Protein AF-A0A9P0KTD4-F1 (afdb_monomer)

Organism: Acanthoscelides obtectus (NCBI:txid200917)

Foldseek 3Di:
DDDDDDDDPDDDDPDPPPPCPVPVVQDCVDPVNPDCPCVVVCQQPDPPPDPPDHDDDPVNVVVVVVVVVVVVVVVVVVVCVVVVVVVVVVVVVVVVVVVVVVVVVVVVCVVVVVVVVVVVVVVVVVVVVVVVD

Solvent-accessible surface area (backbone atoms only — not comparable to full-atom values): 8262 Å² total; per-residue (Å²): 139,85,85,83,89,78,92,66,100,66,87,78,81,80,74,83,72,70,78,78,77,77,50,78,92,64,40,54,86,41,80,90,52,37,78,66,84,52,51,74,70,53,67,81,47,44,84,74,81,50,88,86,53,80,68,78,53,72,67,56,55,52,51,51,52,51,51,53,52,51,50,53,50,51,52,50,53,52,50,49,55,58,50,50,54,54,52,50,53,53,52,51,51,52,54,51,54,53,50,52,51,51,50,52,52,49,52,53,46,59,58,47,51,54,52,54,50,50,51,54,49,51,53,54,51,59,56,51,57,67,73,78,112

pLDDT: mean 73.56, std 14.2, range [40.88, 96.62]

Radius of gyration: 46.16 Å; Cα contacts (8 Å, |Δi|>4): 19; chains: 1; bounding box: 78×30×139 Å

Secondary structure (DSSP, 8-state):
--------SS-------------GGG-TTSTTTS-GGGTTTTTSS-TTS-TT-PPPPHHHHHHHHHHHHHHHHHHHHHHHHHHHHHHHHHHHHHHHHHHHHHHHHHHHHHHHHHHHHHHHHHHHHHHHHTT--

Mean predicted aligned error: 19.77 Å

Sequence (133 aa):
MHEDSTRGPYRTYTYDAEQFVHNPWKDRSFYANRDKSQDKFNEGEPYYGIKGIKKLSNRTIVMVCLAVAGFALALQVLAIRNSFTFQREELIRRSIEANETLKKVKEAAALNGNEAQIELLKLKFASRSKIDD

Structure (mmCIF, N/CA/C/O backbone):
data_AF-A0A9P0KTD4-F1
#
_entry.id   AF-A0A9P0KTD4-F1
#
loop_
_atom_site.group_PDB
_atom_site.id
_atom_site.type_symbol
_atom_site.label_atom_id
_atom_site.label_alt_id
_atom_site.label_comp_id
_atom_site.label_asym_id
_atom_site.label_entity_id
_atom_site.label_seq_id
_atom_site.pdbx_PDB_ins_code
_atom_site.Cartn_x
_atom_site.Cartn_y
_atom_site.Cartn_z
_atom_site.occupancy
_atom_site.B_iso_or_equiv
_atom_site.auth_seq_id
_atom_site.auth_comp_id
_atom_site.auth_asym_id
_atom_site.auth_atom_id
_atom_site.pdbx_PDB_model_num
ATOM 1 N N . MET A 1 1 ? 12.652 -3.611 -60.858 1.00 43.81 1 MET A N 1
ATOM 2 C CA . MET A 1 1 ? 12.480 -2.443 -61.743 1.00 43.81 1 MET A CA 1
ATOM 3 C C . MET A 1 1 ? 12.387 -2.987 -63.153 1.00 43.81 1 MET A C 1
ATOM 5 O O . MET A 1 1 ? 13.414 -3.371 -63.693 1.00 43.81 1 MET A O 1
ATOM 9 N N . HIS A 1 2 ? 11.175 -3.154 -63.680 1.00 40.88 2 HIS A N 1
ATOM 10 C CA . HIS A 1 2 ? 10.991 -3.526 -65.081 1.00 40.88 2 HIS A CA 1
ATOM 11 C C . HIS A 1 2 ? 10.664 -2.255 -65.858 1.00 40.88 2 HIS A C 1
ATOM 13 O O . HIS A 1 2 ? 9.743 -1.528 -65.499 1.00 40.88 2 HIS A O 1
ATOM 19 N N . GLU A 1 3 ? 11.501 -1.953 -66.844 1.00 42.72 3 GLU A N 1
ATOM 20 C CA . GLU A 1 3 ? 11.426 -0.757 -67.674 1.00 42.72 3 GLU A CA 1
ATOM 21 C C . GLU A 1 3 ? 10.808 -1.176 -69.008 1.00 42.72 3 GLU A C 1
ATOM 23 O O . GLU A 1 3 ? 11.486 -1.787 -69.833 1.00 42.72 3 GLU A O 1
ATOM 28 N N . ASP A 1 4 ? 9.511 -0.917 -69.190 1.00 53.59 4 ASP A N 1
ATOM 29 C CA . ASP A 1 4 ? 8.849 -1.139 -70.475 1.00 53.59 4 ASP A CA 1
ATOM 30 C C . ASP A 1 4 ? 8.846 0.163 -71.281 1.00 53.59 4 ASP A C 1
ATOM 32 O O . ASP A 1 4 ? 8.325 1.204 -70.872 1.00 53.59 4 ASP A O 1
ATOM 36 N N . SER A 1 5 ? 9.530 0.106 -72.419 1.00 62.22 5 SER A N 1
ATOM 37 C CA . SER A 1 5 ? 9.835 1.233 -73.292 1.00 62.22 5 SER A CA 1
ATOM 38 C C . SER A 1 5 ? 8.761 1.380 -74.364 1.00 62.22 5 SER A C 1
ATOM 40 O O . SER A 1 5 ? 8.777 0.682 -75.378 1.00 62.22 5 SER A O 1
ATOM 42 N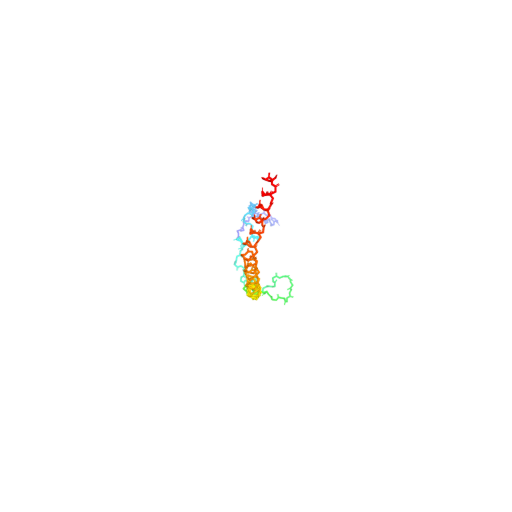 N . THR A 1 6 ? 7.859 2.349 -74.195 1.00 51.53 6 THR A N 1
ATOM 43 C CA . THR A 1 6 ? 6.976 2.798 -75.282 1.00 51.53 6 THR A CA 1
ATOM 44 C C . THR A 1 6 ? 6.962 4.321 -75.417 1.00 51.53 6 THR A C 1
ATOM 46 O O . THR A 1 6 ? 6.159 5.023 -74.816 1.00 51.53 6 THR A O 1
ATOM 49 N N . ARG A 1 7 ? 7.901 4.800 -76.247 1.00 53.06 7 ARG A N 1
ATOM 50 C CA . ARG A 1 7 ? 7.838 5.941 -77.189 1.00 53.06 7 ARG A CA 1
ATOM 51 C C . ARG A 1 7 ? 6.942 7.141 -76.810 1.00 53.06 7 ARG A C 1
ATOM 53 O O . ARG A 1 7 ? 5.809 7.251 -77.263 1.00 53.06 7 ARG A O 1
ATOM 60 N N . GLY A 1 8 ? 7.544 8.117 -76.129 1.00 60.97 8 GLY A N 1
ATOM 61 C CA . GLY A 1 8 ? 7.086 9.508 -75.989 1.00 60.97 8 GLY A CA 1
ATOM 62 C C . GLY A 1 8 ? 8.066 10.303 -75.103 1.00 60.97 8 GLY A C 1
ATOM 63 O O . GLY A 1 8 ? 8.723 9.686 -74.268 1.00 60.97 8 GLY A O 1
ATOM 64 N N . PRO A 1 9 ? 8.223 11.637 -75.250 1.00 59.53 9 PRO A N 1
ATOM 65 C CA . PRO A 1 9 ? 9.223 12.423 -74.502 1.00 59.53 9 PRO A CA 1
ATOM 66 C C . PRO A 1 9 ? 8.887 12.611 -73.011 1.00 59.53 9 PRO A C 1
ATOM 68 O O . PRO A 1 9 ? 9.618 13.284 -72.286 1.00 59.53 9 PRO A O 1
ATOM 71 N N . TYR A 1 10 ? 7.792 12.016 -72.539 1.00 48.69 10 TYR A N 1
ATOM 72 C CA . TYR A 1 10 ? 7.341 12.101 -71.160 1.00 48.69 10 TYR A CA 1
ATOM 73 C C . TYR A 1 10 ? 7.540 10.747 -70.483 1.00 48.69 10 TYR A C 1
ATOM 75 O O . TYR A 1 10 ? 6.939 9.747 -70.866 1.00 48.69 10 TYR A O 1
ATOM 83 N N . ARG A 1 11 ? 8.403 10.726 -69.466 1.00 52.50 11 ARG A N 1
ATOM 84 C CA . ARG A 1 11 ? 8.657 9.555 -68.626 1.00 52.50 11 ARG A CA 1
ATOM 85 C C . ARG A 1 11 ? 7.469 9.393 -67.669 1.00 52.50 11 ARG A C 1
ATOM 87 O O . ARG A 1 11 ? 7.407 10.067 -66.645 1.00 52.50 11 ARG A O 1
ATOM 94 N N . THR A 1 12 ? 6.493 8.561 -68.023 1.00 51.16 12 THR A N 1
ATOM 95 C CA . THR A 1 12 ? 5.372 8.238 -67.130 1.00 51.16 12 THR A CA 1
ATOM 96 C C . THR A 1 12 ? 5.819 7.194 -66.119 1.00 51.16 12 THR A C 1
ATOM 98 O O . THR A 1 12 ? 6.096 6.054 -66.483 1.00 51.16 12 THR A O 1
ATOM 101 N N . TYR A 1 13 ? 5.889 7.575 -64.845 1.00 56.28 13 TYR A N 1
ATOM 102 C CA . TYR A 1 13 ? 5.985 6.609 -63.756 1.00 56.28 13 TYR A CA 1
ATOM 103 C C . TYR A 1 13 ? 4.601 5.994 -63.564 1.00 56.28 13 TYR A C 1
ATOM 105 O O . TYR A 1 13 ? 3.677 6.663 -63.101 1.00 56.28 13 TYR A O 1
ATOM 113 N N . THR A 1 14 ? 4.435 4.733 -63.948 1.00 49.78 14 THR A N 1
ATOM 114 C CA . THR A 1 14 ? 3.286 3.948 -63.509 1.00 49.78 14 THR A CA 1
ATOM 115 C C . THR A 1 14 ? 3.533 3.594 -62.051 1.00 49.78 14 THR A C 1
ATOM 117 O O . THR A 1 14 ? 4.382 2.766 -61.730 1.00 49.78 14 THR A O 1
ATOM 120 N N . TYR A 1 15 ? 2.843 4.284 -61.150 1.00 48.53 15 TYR A N 1
ATOM 121 C CA . TYR A 1 15 ? 2.711 3.805 -59.786 1.00 48.53 15 TYR A CA 1
ATOM 122 C C . TYR A 1 15 ? 1.794 2.589 -59.856 1.00 48.53 15 TYR A C 1
ATOM 124 O O . TYR A 1 15 ? 0.638 2.727 -60.260 1.00 48.53 15 TYR A O 1
ATOM 132 N N . ASP A 1 16 ? 2.298 1.416 -59.476 1.00 49.94 16 ASP A N 1
ATOM 133 C CA . ASP A 1 16 ? 1.428 0.321 -59.072 1.00 49.94 16 ASP A CA 1
ATOM 134 C C . ASP A 1 16 ? 0.649 0.840 -57.864 1.00 49.94 16 ASP A C 1
ATOM 136 O O . ASP A 1 16 ? 1.137 0.857 -56.733 1.00 49.94 16 ASP A O 1
ATOM 140 N N . ALA A 1 17 ? -0.541 1.381 -58.117 1.00 50.16 17 ALA A N 1
ATOM 141 C CA . ALA A 1 17 ? -1.500 1.675 -57.078 1.00 50.16 17 ALA A CA 1
ATOM 142 C C . ALA A 1 17 ? -1.986 0.319 -56.564 1.00 50.16 17 ALA A C 1
ATOM 144 O O . ALA A 1 17 ? -3.049 -0.164 -56.959 1.00 50.16 17 ALA A O 1
ATOM 145 N N . GLU A 1 18 ? -1.173 -0.323 -55.719 1.00 55.41 18 GLU A N 1
ATOM 146 C CA . GLU A 1 18 ? -1.652 -1.382 -54.847 1.00 55.41 18 GLU A CA 1
ATOM 147 C C . GLU A 1 18 ? -2.898 -0.818 -54.178 1.00 55.41 18 GLU A C 1
ATOM 149 O O . GLU A 1 18 ? -2.853 0.208 -53.494 1.00 55.41 18 GLU A O 1
ATOM 154 N N . GLN A 1 19 ? -4.042 -1.425 -54.485 1.00 50.38 19 GLN A N 1
ATOM 155 C CA . GLN A 1 19 ? -5.314 -1.034 -53.916 1.00 50.38 19 GLN A CA 1
ATOM 156 C C . GLN A 1 19 ? -5.135 -1.095 -52.403 1.00 50.38 19 GLN A C 1
ATOM 158 O O . GLN A 1 19 ? -5.033 -2.182 -51.835 1.00 50.38 19 GLN A O 1
ATOM 163 N N . PHE A 1 20 ? -5.047 0.069 -51.755 1.00 54.34 20 PHE A N 1
ATOM 164 C CA . PHE A 1 20 ? -5.064 0.184 -50.307 1.00 54.34 20 PHE A CA 1
ATOM 165 C C . PHE A 1 20 ? -6.450 -0.258 -49.838 1.00 54.34 20 PHE A C 1
ATOM 167 O O . PHE A 1 20 ? -7.302 0.550 -49.477 1.00 54.34 20 PHE A O 1
ATOM 174 N N . VAL A 1 21 ? -6.688 -1.568 -49.823 1.00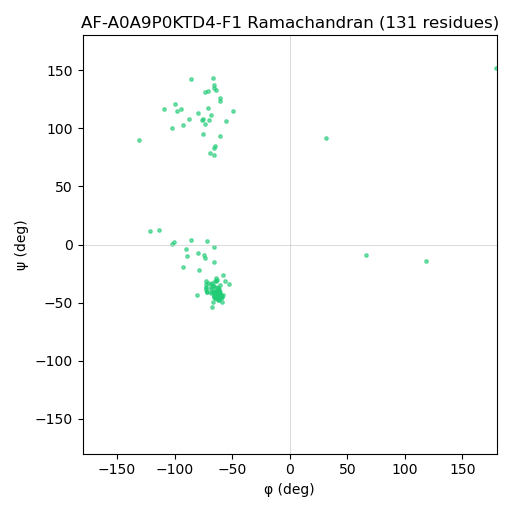 53.28 21 VAL A N 1
ATOM 175 C CA . VAL A 1 21 ? -7.654 -2.183 -48.930 1.00 53.28 21 VAL A CA 1
ATOM 176 C C . VAL A 1 21 ? -7.053 -1.956 -47.553 1.00 53.28 21 VAL A C 1
ATOM 178 O O . VAL A 1 21 ? -6.284 -2.772 -47.044 1.00 53.28 21 VAL A O 1
ATOM 181 N N . HIS A 1 22 ? -7.304 -0.765 -47.008 1.00 59.94 22 HIS A N 1
ATOM 182 C CA . HIS A 1 22 ? -6.888 -0.371 -45.678 1.00 59.94 22 HIS A CA 1
ATOM 183 C C . HIS A 1 22 ? -7.647 -1.267 -44.711 1.00 59.94 22 HIS A C 1
ATOM 185 O O . HIS A 1 22 ? -8.751 -0.962 -44.275 1.00 59.94 22 HIS A O 1
ATOM 191 N N . ASN A 1 23 ? -7.096 -2.451 -44.468 1.00 67.12 23 ASN A N 1
ATOM 192 C CA . ASN A 1 23 ? -7.610 -3.352 -43.471 1.00 67.12 23 ASN A CA 1
ATOM 193 C C . ASN A 1 23 ? -7.146 -2.761 -42.137 1.00 67.12 23 ASN A C 1
ATOM 195 O O . ASN A 1 23 ? -5.943 -2.816 -41.861 1.00 67.12 23 ASN A O 1
ATOM 199 N N . PRO A 1 24 ? -8.045 -2.163 -41.333 1.00 68.62 24 PRO A N 1
ATOM 200 C CA . PRO A 1 24 ? -7.649 -1.453 -40.118 1.00 68.62 24 PRO A CA 1
ATOM 201 C C . PRO A 1 24 ? -6.887 -2.383 -39.166 1.00 68.62 24 PRO A C 1
ATOM 203 O O . PRO A 1 24 ? -6.006 -1.957 -38.435 1.00 68.62 24 PRO A O 1
ATOM 206 N N . TRP A 1 25 ? -7.137 -3.690 -39.255 1.00 67.44 25 TRP A N 1
ATOM 207 C CA . TRP A 1 25 ? -6.473 -4.722 -38.465 1.00 67.44 25 TRP A CA 1
ATOM 208 C C . TRP A 1 25 ? -5.037 -5.044 -38.890 1.00 67.44 25 TRP A C 1
ATOM 210 O O . TRP A 1 25 ? -4.363 -5.789 -38.183 1.00 67.44 25 TRP A O 1
ATOM 220 N N . LYS A 1 26 ? -4.563 -4.523 -40.027 1.00 69.75 26 LYS A N 1
ATOM 221 C CA . LYS A 1 26 ? -3.197 -4.717 -40.550 1.00 69.75 26 LYS A CA 1
ATOM 222 C C . LYS A 1 26 ? -2.370 -3.430 -40.557 1.00 69.75 26 LYS A C 1
ATOM 224 O O . LYS A 1 26 ? -1.303 -3.396 -41.168 1.00 69.75 26 LYS A O 1
ATOM 229 N N . ASP A 1 27 ? -2.838 -2.377 -39.890 1.00 73.00 27 ASP A N 1
ATOM 230 C CA . ASP A 1 27 ? -2.074 -1.137 -39.777 1.00 73.00 27 ASP A CA 1
ATOM 231 C C . ASP A 1 27 ? -0.767 -1.381 -38.997 1.00 73.00 27 ASP A C 1
ATOM 233 O O . ASP A 1 27 ? -0.761 -2.020 -37.942 1.00 73.00 27 ASP A O 1
ATOM 237 N N . ARG A 1 28 ? 0.348 -0.870 -39.535 1.00 67.75 28 ARG A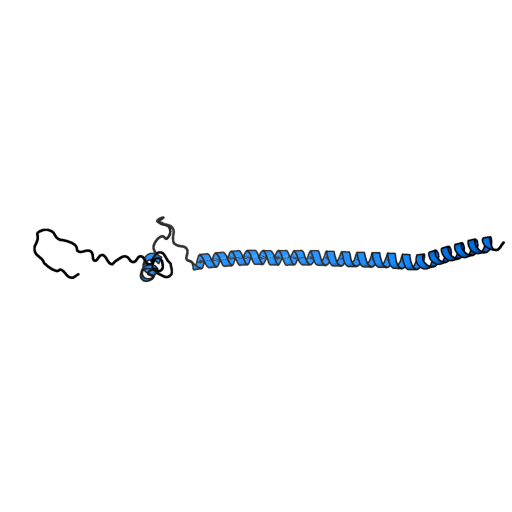 N 1
ATOM 238 C CA . ARG A 1 28 ? 1.695 -0.940 -38.948 1.00 67.75 28 ARG A CA 1
ATOM 239 C C . ARG A 1 28 ? 1.816 -0.140 -37.647 1.00 67.75 28 ARG A C 1
ATOM 241 O O . ARG A 1 28 ? 2.789 -0.334 -36.920 1.00 67.75 28 ARG A O 1
ATOM 248 N N . SER A 1 29 ? 0.854 0.740 -37.352 1.00 69.19 29 SER A N 1
ATOM 249 C CA . SER A 1 29 ? 0.744 1.439 -36.065 1.00 69.19 29 SER A CA 1
ATOM 250 C C . SER A 1 29 ? 0.487 0.476 -34.895 1.00 69.19 29 SER A C 1
ATOM 252 O O . SER A 1 29 ? 0.943 0.721 -33.775 1.00 69.19 29 SER A O 1
ATOM 254 N N . PHE A 1 30 ? -0.169 -0.664 -35.146 1.00 76.06 30 PHE A N 1
ATOM 255 C CA . PHE A 1 30 ? -0.374 -1.696 -34.135 1.00 76.06 30 PHE A CA 1
ATOM 256 C C . PHE A 1 30 ? 0.921 -2.457 -33.857 1.00 76.06 30 PHE A C 1
ATOM 258 O O . PHE A 1 30 ? 1.557 -2.991 -34.764 1.00 76.06 30 PHE A O 1
ATOM 265 N N . TYR A 1 31 ? 1.261 -2.615 -32.575 1.00 72.62 31 TYR A N 1
ATOM 266 C CA . TYR A 1 31 ? 2.462 -3.340 -32.139 1.00 72.62 31 TYR A CA 1
ATOM 267 C C . TYR A 1 31 ? 2.574 -4.758 -32.732 1.00 72.62 31 TYR A C 1
ATOM 269 O O . TYR A 1 31 ? 3.675 -5.222 -33.025 1.00 72.62 31 TYR A O 1
ATOM 277 N N . ALA A 1 32 ? 1.439 -5.436 -32.937 1.00 77.81 32 ALA A N 1
ATOM 278 C CA . ALA A 1 32 ? 1.382 -6.777 -33.521 1.00 77.81 32 ALA A CA 1
ATOM 279 C C . ALA A 1 32 ? 1.792 -6.818 -35.005 1.00 77.81 32 ALA A C 1
ATOM 281 O O . ALA A 1 32 ? 2.406 -7.791 -35.434 1.00 77.81 32 ALA A O 1
ATOM 282 N N . ASN A 1 33 ? 1.494 -5.756 -35.757 1.00 76.44 33 ASN A N 1
ATOM 283 C CA . ASN A 1 33 ? 1.760 -5.639 -37.195 1.00 76.44 33 ASN A CA 1
ATOM 284 C C . ASN A 1 33 ? 2.991 -4.774 -37.498 1.00 76.44 33 ASN A C 1
ATOM 286 O O . ASN A 1 33 ? 3.324 -4.541 -38.662 1.00 76.44 33 ASN A O 1
ATOM 290 N N . ARG A 1 34 ? 3.651 -4.257 -36.456 1.00 73.94 34 ARG A N 1
ATOM 291 C CA . ARG A 1 34 ? 4.859 -3.454 -36.589 1.00 73.94 34 ARG A CA 1
ATOM 292 C C . ARG A 1 34 ? 5.990 -4.314 -37.141 1.00 73.94 34 ARG A C 1
ATOM 294 O O . ARG A 1 34 ? 6.246 -5.415 -36.654 1.00 73.94 34 ARG A O 1
ATOM 301 N N . ASP A 1 35 ? 6.714 -3.769 -38.109 1.00 73.88 35 ASP A N 1
ATOM 302 C CA . ASP A 1 35 ? 7.925 -4.386 -38.634 1.00 73.88 35 ASP A CA 1
ATOM 303 C C . ASP A 1 35 ? 9.051 -4.331 -37.587 1.00 73.88 35 ASP A C 1
ATOM 305 O O . ASP A 1 35 ? 9.601 -3.271 -37.286 1.00 73.88 35 ASP A O 1
ATOM 309 N N . LYS A 1 36 ? 9.369 -5.489 -37.000 1.00 73.88 36 LYS A N 1
ATOM 310 C CA . LYS A 1 36 ? 10.378 -5.635 -35.937 1.00 73.88 36 LYS A CA 1
ATOM 311 C C . LYS A 1 36 ? 11.809 -5.674 -36.478 1.00 73.88 36 LYS A C 1
ATOM 313 O O . LYS A 1 36 ? 12.750 -5.660 -35.689 1.00 73.88 36 LYS A O 1
ATOM 318 N N . SER A 1 37 ? 11.999 -5.730 -37.799 1.00 72.81 37 SER A N 1
ATOM 319 C CA . SER A 1 37 ? 13.335 -5.773 -38.409 1.00 72.81 37 SER A CA 1
ATOM 320 C C . SER A 1 37 ? 14.146 -4.502 -38.128 1.00 72.81 37 SER A C 1
ATOM 322 O O . SER A 1 37 ? 15.363 -4.570 -37.963 1.00 72.81 37 SER A O 1
ATOM 324 N N . GLN A 1 38 ? 13.466 -3.362 -37.976 1.00 65.81 38 GLN A N 1
ATOM 325 C CA . GLN A 1 38 ? 14.086 -2.067 -37.686 1.00 65.81 38 GLN A CA 1
ATOM 326 C C . GLN A 1 38 ? 14.230 -1.765 -36.188 1.00 65.81 38 GLN A C 1
ATOM 328 O O . GLN A 1 38 ? 14.851 -0.769 -35.821 1.00 65.81 38 GLN A O 1
ATOM 333 N N . ASP A 1 39 ? 13.733 -2.637 -35.301 1.00 67.88 39 ASP A N 1
ATOM 334 C CA . ASP A 1 39 ? 13.821 -2.417 -33.851 1.00 67.88 39 ASP A CA 1
ATOM 335 C C . ASP A 1 39 ? 15.281 -2.330 -33.376 1.00 67.88 39 ASP A C 1
ATOM 337 O O . ASP A 1 39 ? 15.584 -1.522 -32.503 1.00 67.88 39 ASP A O 1
ATOM 341 N N . LYS A 1 40 ? 16.192 -3.097 -33.994 1.00 65.50 40 LYS A N 1
ATOM 342 C CA . LYS A 1 40 ? 17.635 -3.068 -33.693 1.00 65.50 40 LYS A CA 1
ATOM 343 C C . LYS A 1 40 ? 18.339 -1.810 -34.205 1.00 65.50 40 LYS A C 1
ATOM 345 O O . LYS A 1 40 ? 19.299 -1.359 -33.594 1.00 65.50 40 LYS A O 1
ATOM 350 N N . PHE A 1 41 ? 17.873 -1.244 -35.318 1.00 63.78 41 PHE A N 1
ATOM 351 C CA . PHE A 1 41 ? 18.411 0.008 -35.859 1.00 63.78 41 PHE A CA 1
ATOM 352 C C . PHE A 1 41 ? 17.980 1.200 -34.987 1.00 63.78 41 PHE A C 1
ATOM 354 O O . PHE A 1 41 ? 18.787 2.067 -34.664 1.00 63.78 41 PHE A O 1
ATOM 361 N N . ASN A 1 42 ? 16.744 1.160 -34.478 1.00 61.62 42 ASN A N 1
ATOM 362 C CA . ASN A 1 42 ? 16.170 2.199 -33.619 1.00 61.62 42 ASN A CA 1
ATOM 363 C C . ASN A 1 42 ? 16.492 2.028 -32.121 1.00 61.62 42 ASN A C 1
ATOM 365 O O . ASN A 1 42 ? 15.999 2.793 -31.288 1.00 61.62 42 ASN A O 1
ATOM 369 N N . GLU A 1 43 ? 17.300 1.036 -31.733 1.00 61.56 43 GLU A N 1
ATOM 370 C CA . GLU A 1 43 ? 17.768 0.881 -30.347 1.00 61.56 43 GLU A CA 1
ATOM 371 C C . GLU A 1 43 ? 18.676 2.039 -29.908 1.00 61.56 43 GLU A C 1
ATOM 373 O O . GLU A 1 43 ? 18.650 2.418 -28.736 1.00 61.56 43 GLU A O 1
ATOM 378 N N . GLY A 1 44 ? 19.439 2.619 -30.843 1.00 59.19 44 GLY A N 1
ATOM 379 C CA . GLY A 1 44 ? 20.331 3.757 -30.597 1.00 59.19 44 GLY A CA 1
ATOM 380 C C . GLY A 1 44 ? 19.688 5.135 -30.782 1.00 59.19 44 GLY A C 1
ATOM 381 O O . GLY A 1 44 ? 20.293 6.142 -30.414 1.00 59.19 44 GLY A O 1
ATOM 382 N N . GLU A 1 45 ? 18.475 5.195 -31.332 1.00 63.66 45 GLU A N 1
ATOM 383 C CA . GLU A 1 45 ? 17.792 6.446 -31.665 1.00 63.66 45 GLU A CA 1
ATOM 384 C C . GLU A 1 45 ? 17.013 7.014 -30.454 1.00 63.66 45 GLU A C 1
ATOM 386 O O . GLU A 1 45 ? 16.429 6.262 -29.661 1.00 63.66 45 GLU A O 1
ATOM 391 N N . PRO A 1 46 ? 16.979 8.349 -30.270 1.00 60.47 46 PRO A N 1
ATOM 392 C CA . PRO A 1 46 ? 16.256 8.977 -29.167 1.00 60.47 46 PRO A CA 1
ATOM 393 C C . PRO A 1 46 ? 14.736 8.819 -29.339 1.00 60.47 46 PRO A C 1
ATOM 395 O O . PRO A 1 46 ? 14.113 9.446 -30.191 1.00 60.47 46 PRO A O 1
ATOM 398 N N . TYR A 1 47 ? 14.121 8.023 -28.458 1.00 60.25 47 TYR A N 1
ATOM 399 C CA . TYR A 1 47 ? 12.696 7.643 -28.488 1.00 60.25 47 TYR A CA 1
ATOM 400 C C . TYR A 1 47 ? 11.697 8.802 -28.263 1.00 60.25 47 TYR A C 1
ATOM 402 O O . TYR A 1 47 ? 10.491 8.599 -28.335 1.00 60.25 47 TYR A O 1
ATOM 410 N N . TYR A 1 48 ? 12.172 10.024 -28.012 1.00 63.06 48 TYR A N 1
ATOM 411 C CA . TYR A 1 48 ? 11.314 11.177 -27.717 1.00 63.06 48 TYR A CA 1
ATOM 412 C C . TYR A 1 48 ? 11.488 12.356 -28.683 1.00 63.06 48 TYR A C 1
ATOM 414 O O . TYR A 1 48 ? 11.018 13.447 -28.384 1.00 63.06 48 TYR A O 1
ATOM 422 N N . GLY A 1 49 ? 12.188 12.197 -29.814 1.00 62.75 49 GLY A N 1
ATOM 423 C CA . GLY A 1 49 ? 12.446 13.301 -30.762 1.00 62.75 49 GLY A CA 1
ATOM 424 C C . GLY A 1 49 ? 13.356 14.417 -30.213 1.00 62.75 49 GLY A C 1
ATOM 425 O O . GLY A 1 49 ? 13.832 15.265 -30.963 1.00 62.75 49 GLY A O 1
ATOM 426 N N . ILE A 1 50 ? 13.658 14.385 -28.913 1.00 61.81 50 ILE A N 1
ATOM 427 C CA . ILE A 1 50 ? 14.605 15.258 -28.230 1.00 61.81 50 ILE A CA 1
ATOM 428 C C . ILE A 1 50 ? 15.989 14.615 -28.342 1.00 61.81 50 ILE A C 1
ATOM 430 O O . ILE A 1 50 ? 16.280 13.591 -27.715 1.00 61.81 50 ILE A O 1
ATOM 434 N N . LYS A 1 51 ? 16.855 15.214 -29.163 1.00 59.16 51 LYS A N 1
ATOM 435 C CA . LYS A 1 51 ? 18.260 14.808 -29.283 1.00 59.16 51 LYS A CA 1
ATOM 436 C C . LYS A 1 51 ? 18.950 14.968 -27.920 1.00 59.16 51 LYS A C 1
ATOM 438 O O . LYS A 1 51 ? 18.945 16.057 -27.358 1.00 59.16 51 LYS A O 1
ATOM 443 N N . GLY A 1 52 ? 19.544 13.890 -27.403 1.00 62.16 52 GLY A N 1
ATOM 444 C CA . GLY A 1 52 ? 20.406 13.919 -26.210 1.00 62.16 52 GLY A CA 1
ATOM 445 C C . GLY A 1 52 ? 19.934 13.096 -25.006 1.00 62.16 52 GLY A C 1
ATOM 446 O O . GLY A 1 52 ? 20.745 12.825 -24.124 1.00 62.16 52 GLY A O 1
ATOM 447 N N . ILE A 1 53 ? 18.679 12.632 -24.966 1.00 64.19 53 ILE A N 1
ATOM 448 C CA . ILE A 1 53 ? 18.189 11.777 -23.870 1.00 64.19 53 ILE A CA 1
ATOM 449 C C . ILE A 1 53 ? 18.241 10.310 -24.307 1.00 64.19 53 ILE A C 1
ATOM 451 O O . ILE A 1 53 ? 17.532 9.894 -25.224 1.00 64.19 53 ILE A O 1
ATOM 455 N N . LYS A 1 54 ? 19.092 9.515 -23.643 1.00 66.94 54 LYS A N 1
ATOM 456 C CA . LYS A 1 54 ? 19.174 8.066 -23.876 1.00 66.94 54 LYS A CA 1
ATOM 457 C C . LYS A 1 54 ? 17.877 7.381 -23.445 1.00 66.94 54 LYS A C 1
ATOM 459 O O . LYS A 1 54 ? 17.333 7.655 -22.377 1.00 66.94 54 LYS A O 1
ATOM 464 N N . LYS A 1 55 ? 17.415 6.448 -24.276 1.00 72.12 55 LYS A N 1
ATOM 465 C CA . LYS A 1 55 ? 16.238 5.615 -24.025 1.00 72.12 55 LYS A CA 1
ATOM 466 C C . LYS A 1 55 ? 16.431 4.782 -22.753 1.00 72.12 55 LYS A C 1
ATOM 468 O O . LYS A 1 55 ? 17.404 4.037 -22.637 1.00 72.12 55 LYS A O 1
ATOM 473 N N . LEU A 1 56 ? 15.482 4.870 -21.821 1.00 73.31 56 LEU A N 1
ATOM 474 C CA . LEU A 1 56 ? 15.404 3.923 -20.710 1.00 73.31 56 LEU A CA 1
ATOM 475 C C . LEU A 1 56 ? 14.942 2.571 -21.246 1.00 73.31 56 LEU A C 1
ATOM 477 O O . LEU A 1 56 ? 13.978 2.484 -22.008 1.00 73.31 56 LEU A O 1
ATOM 481 N N . SER A 1 57 ? 15.634 1.507 -20.851 1.00 77.31 57 SER A N 1
ATOM 482 C CA . SER A 1 57 ? 15.233 0.164 -21.252 1.00 77.31 57 SER A CA 1
ATOM 483 C C . SER A 1 57 ? 13.885 -0.193 -20.615 1.00 77.31 57 SER A C 1
ATOM 485 O O . SER A 1 57 ? 13.639 0.128 -19.450 1.00 77.31 57 SER A O 1
ATOM 487 N N . ASN A 1 58 ? 13.022 -0.914 -21.338 1.00 81.75 58 ASN A N 1
ATOM 488 C CA . ASN A 1 58 ? 11.742 -1.388 -20.789 1.00 81.75 58 ASN A CA 1
ATOM 489 C C . ASN A 1 58 ? 11.951 -2.223 -19.514 1.00 81.75 58 ASN A C 1
ATOM 491 O O . ASN A 1 58 ? 11.140 -2.175 -18.594 1.00 81.75 58 ASN A O 1
ATOM 495 N N . ARG A 1 59 ? 13.081 -2.938 -19.429 1.00 83.56 59 ARG A N 1
ATOM 496 C CA . ARG A 1 59 ? 13.489 -3.683 -18.231 1.00 83.56 59 ARG A CA 1
ATOM 497 C C . ARG A 1 59 ? 13.687 -2.761 -17.030 1.00 83.56 59 ARG A C 1
ATOM 499 O O . ARG A 1 59 ? 13.253 -3.100 -15.938 1.00 83.56 59 ARG A O 1
ATOM 506 N N . THR A 1 60 ? 14.289 -1.590 -17.232 1.00 85.81 60 THR A N 1
ATOM 507 C CA . THR A 1 60 ? 14.483 -0.590 -16.174 1.00 85.81 60 THR A CA 1
ATOM 508 C C . THR A 1 60 ? 13.144 -0.098 -15.632 1.00 85.81 60 THR A C 1
ATOM 510 O O . THR A 1 60 ? 12.971 -0.035 -14.421 1.00 85.81 60 THR A O 1
ATOM 513 N N . ILE A 1 61 ? 12.177 0.184 -16.510 1.00 87.88 61 ILE A N 1
ATOM 514 C CA . ILE A 1 61 ? 10.838 0.641 -16.104 1.00 87.88 61 ILE A CA 1
ATOM 515 C C . ILE A 1 61 ? 10.135 -0.435 -15.267 1.00 87.88 61 ILE A C 1
ATOM 517 O O . ILE A 1 61 ? 9.649 -0.146 -14.176 1.00 87.88 61 ILE A O 1
ATOM 521 N N . VAL A 1 62 ? 10.150 -1.688 -15.733 1.00 92.75 62 VAL A N 1
ATOM 522 C CA . VAL A 1 62 ? 9.557 -2.820 -15.002 1.00 92.75 62 VAL A CA 1
ATOM 523 C C . VAL A 1 62 ? 10.205 -2.995 -13.627 1.00 92.75 62 VAL A C 1
ATOM 525 O O . VAL A 1 62 ? 9.497 -3.153 -12.636 1.00 92.75 62 VAL A O 1
ATOM 528 N N . MET A 1 63 ? 11.535 -2.908 -13.539 1.00 93.25 63 MET A N 1
ATOM 529 C CA . MET A 1 63 ? 12.261 -3.019 -12.269 1.00 93.25 63 MET A CA 1
ATOM 530 C C . MET A 1 63 ? 11.882 -1.913 -11.279 1.00 93.25 63 MET A C 1
ATOM 532 O O . MET A 1 63 ? 11.699 -2.193 -10.097 1.00 93.25 63 MET A O 1
ATOM 536 N N . VAL A 1 64 ? 11.720 -0.673 -11.748 1.00 93.94 64 VAL A N 1
ATOM 537 C CA . VAL A 1 64 ? 11.286 0.447 -10.898 1.00 93.94 64 VAL A CA 1
ATOM 538 C C . VAL A 1 64 ? 9.859 0.225 -10.398 1.00 93.94 64 VAL A C 1
ATOM 540 O O . VAL A 1 64 ? 9.601 0.391 -9.207 1.00 93.94 64 VAL A O 1
ATOM 543 N N . CYS A 1 65 ? 8.943 -0.213 -11.265 1.00 94.19 65 CYS A N 1
ATOM 544 C CA . CYS A 1 65 ? 7.576 -0.533 -10.856 1.00 94.19 65 CYS A CA 1
ATOM 545 C C . CYS A 1 65 ? 7.538 -1.641 -9.795 1.00 94.19 65 CYS A C 1
ATOM 547 O O . CYS A 1 65 ? 6.830 -1.503 -8.799 1.00 94.19 65 CYS A O 1
ATOM 549 N N . LEU A 1 66 ? 8.326 -2.706 -9.969 1.00 95.06 66 LEU A N 1
ATOM 550 C CA . LEU A 1 66 ? 8.427 -3.788 -8.987 1.00 95.06 66 LEU A CA 1
ATOM 551 C C . LEU A 1 66 ? 9.010 -3.305 -7.656 1.00 95.06 66 LEU A C 1
ATOM 553 O O . LEU A 1 66 ? 8.501 -3.679 -6.602 1.00 95.06 66 LEU A O 1
ATOM 557 N N . ALA A 1 67 ? 10.035 -2.453 -7.692 1.00 95.31 67 ALA A N 1
ATOM 558 C CA . ALA A 1 67 ? 10.638 -1.896 -6.486 1.00 95.31 67 ALA A CA 1
ATOM 559 C C . ALA A 1 67 ? 9.640 -1.036 -5.695 1.00 95.31 67 ALA A C 1
ATOM 561 O O . ALA A 1 67 ? 9.496 -1.211 -4.486 1.00 95.31 67 ALA A O 1
ATOM 562 N N . VAL A 1 68 ? 8.906 -0.150 -6.375 1.00 96.44 68 VAL A N 1
ATOM 563 C CA . VAL A 1 68 ? 7.898 0.712 -5.738 1.00 96.44 68 VAL A CA 1
ATOM 564 C C . VAL A 1 68 ? 6.734 -0.113 -5.189 1.00 96.44 68 VAL A C 1
ATOM 566 O O . VAL A 1 68 ? 6.326 0.093 -4.047 1.00 96.44 68 VAL A O 1
ATOM 569 N N . ALA A 1 69 ? 6.226 -1.077 -5.962 1.00 95.81 69 ALA A N 1
ATOM 570 C CA . ALA A 1 69 ? 5.152 -1.959 -5.514 1.00 95.81 69 ALA A CA 1
ATOM 571 C C . ALA A 1 69 ? 5.576 -2.805 -4.302 1.00 95.81 69 ALA A C 1
ATOM 573 O O . ALA A 1 69 ? 4.834 -2.900 -3.325 1.00 95.81 69 ALA A O 1
ATOM 574 N N . GLY A 1 70 ? 6.789 -3.364 -4.329 1.00 96.62 70 GLY A N 1
ATOM 575 C CA . GLY A 1 70 ? 7.350 -4.120 -3.210 1.00 96.62 70 GLY A CA 1
ATOM 576 C C . GLY A 1 70 ? 7.518 -3.264 -1.955 1.00 96.62 70 GLY A C 1
ATOM 577 O O . GLY A 1 70 ? 7.157 -3.699 -0.863 1.00 96.62 70 GLY A O 1
ATOM 578 N N . PHE A 1 71 ? 7.991 -2.026 -2.106 1.00 96.25 71 PHE A N 1
ATOM 579 C CA . PHE A 1 71 ? 8.125 -1.087 -0.994 1.00 96.25 71 PHE A CA 1
ATOM 580 C C . PHE A 1 71 ? 6.767 -0.719 -0.379 1.00 96.25 71 PHE A C 1
ATOM 582 O O . PHE A 1 71 ? 6.608 -0.763 0.840 1.00 96.25 71 PHE A O 1
ATOM 589 N N . ALA A 1 72 ? 5.765 -0.424 -1.211 1.00 94.00 72 ALA A N 1
ATOM 590 C CA . ALA A 1 72 ? 4.410 -0.136 -0.747 1.00 94.00 72 ALA A CA 1
ATOM 591 C C . ALA A 1 72 ? 3.804 -1.322 0.022 1.00 94.00 72 ALA A C 1
ATOM 593 O O . ALA A 1 72 ? 3.223 -1.137 1.091 1.00 94.00 72 ALA A O 1
ATOM 594 N N . LEU A 1 73 ? 3.989 -2.545 -0.481 1.00 95.19 73 LEU A N 1
ATOM 595 C CA . LEU A 1 73 ? 3.506 -3.762 0.171 1.00 95.19 73 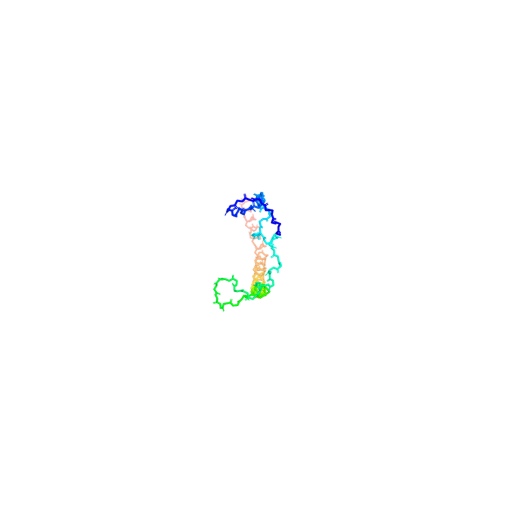LEU A CA 1
ATOM 596 C C . LEU A 1 73 ? 4.231 -4.007 1.503 1.00 95.19 73 LEU A C 1
ATOM 598 O O . LEU A 1 73 ? 3.591 -4.317 2.506 1.00 95.19 73 LEU A O 1
ATOM 602 N N . ALA A 1 74 ? 5.548 -3.794 1.556 1.00 92.19 74 ALA A N 1
ATOM 603 C CA . ALA A 1 74 ? 6.319 -3.906 2.792 1.00 92.19 74 ALA A CA 1
ATOM 604 C C . ALA A 1 74 ? 5.819 -2.929 3.870 1.00 92.19 74 ALA A C 1
ATOM 606 O O . ALA A 1 74 ? 5.623 -3.332 5.019 1.00 92.19 74 ALA A O 1
ATOM 607 N N . LEU A 1 75 ? 5.543 -1.673 3.500 1.00 91.69 75 LEU A N 1
ATOM 608 C CA . LEU A 1 75 ? 4.956 -0.690 4.413 1.00 91.69 75 LEU A CA 1
ATOM 609 C C . LEU A 1 75 ? 3.575 -1.122 4.915 1.00 91.69 75 LEU A C 1
ATOM 611 O O . LEU A 1 75 ? 3.310 -1.023 6.112 1.00 91.69 75 LEU A O 1
ATOM 615 N N . GLN A 1 76 ? 2.715 -1.645 4.036 1.00 90.12 76 GLN A N 1
ATOM 616 C CA . GLN A 1 76 ? 1.403 -2.168 4.430 1.00 90.12 76 GLN A CA 1
ATOM 617 C C . GLN A 1 76 ? 1.536 -3.322 5.430 1.00 90.12 76 GLN A C 1
ATOM 619 O O . GLN A 1 76 ? 0.857 -3.326 6.454 1.00 90.12 76 GLN A O 1
ATOM 624 N N . VAL A 1 77 ? 2.449 -4.267 5.192 1.00 91.12 77 VAL A N 1
ATOM 625 C CA . VAL A 1 77 ? 2.687 -5.395 6.106 1.00 91.12 77 VAL A CA 1
ATOM 626 C C . VAL A 1 77 ? 3.184 -4.914 7.470 1.00 91.12 77 VAL A C 1
ATOM 628 O O . VAL A 1 77 ? 2.705 -5.398 8.495 1.00 91.12 77 VAL A O 1
ATOM 631 N N . LEU A 1 78 ? 4.112 -3.954 7.515 1.00 87.19 78 LEU A N 1
ATOM 632 C CA . LEU A 1 78 ? 4.595 -3.386 8.778 1.00 87.19 78 LEU A CA 1
ATOM 633 C C . LEU A 1 78 ? 3.486 -2.644 9.536 1.00 87.19 78 LEU A C 1
ATOM 635 O O . LEU A 1 78 ? 3.334 -2.839 10.743 1.00 87.19 78 LEU A O 1
ATOM 639 N N . ALA A 1 79 ? 2.681 -1.847 8.830 1.00 86.88 79 ALA A N 1
ATOM 640 C CA . ALA A 1 79 ? 1.551 -1.134 9.414 1.00 86.88 79 ALA A CA 1
ATOM 641 C C . ALA A 1 79 ? 0.508 -2.099 9.996 1.00 86.88 79 ALA A C 1
ATOM 643 O O . ALA A 1 79 ? 0.069 -1.920 11.131 1.00 86.88 79 ALA A O 1
ATOM 644 N N . ILE A 1 80 ? 0.165 -3.161 9.260 1.00 84.00 80 ILE A N 1
ATOM 645 C CA . ILE A 1 80 ? -0.762 -4.203 9.716 1.00 84.00 80 ILE A CA 1
ATOM 646 C C . ILE A 1 80 ? -0.202 -4.906 10.950 1.00 84.00 80 ILE A C 1
ATOM 648 O O . ILE A 1 80 ? -0.920 -5.045 11.933 1.00 84.00 80 ILE A O 1
ATOM 652 N N . ARG A 1 81 ? 1.074 -5.312 10.944 1.00 77.62 81 ARG A N 1
ATOM 653 C CA . ARG A 1 81 ? 1.687 -6.007 12.089 1.00 77.62 81 ARG A CA 1
ATOM 654 C C . ARG A 1 81 ? 1.630 -5.171 13.366 1.00 77.62 81 ARG A C 1
ATOM 656 O O . ARG A 1 81 ? 1.229 -5.705 14.393 1.00 77.62 81 ARG A O 1
ATOM 663 N N . ASN A 1 82 ? 1.960 -3.883 13.290 1.00 73.50 82 ASN A N 1
ATOM 664 C CA . ASN A 1 82 ? 1.902 -2.987 14.449 1.00 73.50 82 ASN A CA 1
ATOM 665 C C . ASN A 1 82 ? 0.464 -2.637 14.863 1.00 73.50 82 ASN A C 1
ATOM 667 O O . ASN A 1 82 ? 0.183 -2.474 16.048 1.00 73.50 82 ASN A O 1
ATOM 671 N N . SER A 1 83 ? -0.460 -2.524 13.906 1.00 72.94 83 SER A N 1
ATOM 672 C CA . SER A 1 83 ? -1.866 -2.231 14.203 1.00 72.94 83 SER A CA 1
ATOM 673 C C . SER A 1 83 ? -2.574 -3.429 14.847 1.00 72.94 83 SER A C 1
ATOM 675 O O . SER A 1 83 ? -3.307 -3.262 15.821 1.00 72.94 83 SER A O 1
ATOM 677 N N . PHE A 1 84 ? -2.309 -4.647 14.366 1.00 63.62 84 PHE A N 1
ATOM 678 C CA . PHE A 1 84 ? -2.915 -5.868 14.897 1.00 63.62 84 PHE A CA 1
ATOM 679 C C . PHE A 1 84 ? -2.437 -6.209 16.306 1.00 63.62 84 PHE A C 1
ATOM 681 O O . PHE A 1 84 ? -3.246 -6.663 17.112 1.00 63.62 84 PHE A O 1
ATOM 688 N N . THR A 1 85 ? -1.155 -6.005 16.630 1.00 68.94 85 THR A N 1
ATOM 689 C CA . THR A 1 85 ? -0.655 -6.261 17.991 1.00 68.94 85 THR A CA 1
ATOM 690 C C . THR A 1 85 ? -1.321 -5.334 19.001 1.00 68.94 85 THR A C 1
ATOM 692 O O . THR A 1 85 ? -1.834 -5.811 20.011 1.00 68.94 85 THR A O 1
ATOM 695 N N . PHE A 1 86 ? -1.428 -4.042 18.678 1.00 67.56 86 PHE A N 1
ATOM 696 C CA . PHE A 1 86 ? -2.082 -3.060 19.541 1.00 67.56 86 PHE A CA 1
ATOM 697 C C . PHE A 1 86 ? -3.584 -3.330 19.713 1.00 67.56 86 PHE A C 1
ATOM 699 O O . PHE A 1 86 ? -4.099 -3.337 20.830 1.00 67.56 86 PHE A O 1
ATOM 706 N N . GLN A 1 87 ? -4.298 -3.615 18.617 1.00 67.56 87 GLN A N 1
ATOM 707 C CA . GLN A 1 87 ? -5.726 -3.936 18.689 1.00 67.56 87 GLN A CA 1
ATOM 708 C C . GLN A 1 87 ? -5.990 -5.220 19.477 1.00 67.56 87 GLN A C 1
ATOM 710 O O . GLN A 1 87 ? -6.966 -5.290 20.222 1.00 67.56 87 GLN A O 1
ATOM 715 N N . ARG A 1 88 ? -5.125 -6.231 19.342 1.00 76.25 88 ARG A N 1
ATOM 716 C CA . ARG A 1 88 ? -5.265 -7.491 20.074 1.00 76.25 88 ARG A CA 1
ATOM 717 C C . ARG A 1 88 ? -5.088 -7.294 21.576 1.00 76.25 88 ARG A C 1
ATOM 719 O O . ARG A 1 88 ? -5.880 -7.839 22.338 1.00 76.25 88 ARG A O 1
ATOM 726 N N . GLU A 1 89 ? -4.089 -6.527 22.001 1.00 79.44 89 GLU A N 1
ATOM 727 C CA . GLU A 1 89 ? -3.861 -6.233 23.421 1.00 79.44 89 GLU A CA 1
ATOM 728 C C . GLU A 1 89 ? -5.020 -5.439 24.034 1.00 79.44 89 GLU A C 1
ATOM 730 O O . GLU A 1 89 ? -5.522 -5.809 25.096 1.00 79.44 89 GLU A O 1
ATOM 735 N N . GLU A 1 90 ? -5.523 -4.421 23.332 1.00 83.12 90 GLU A N 1
ATOM 736 C CA . GLU A 1 90 ? -6.685 -3.642 23.778 1.00 83.12 90 GLU A CA 1
ATOM 737 C C . GLU A 1 90 ? -7.954 -4.508 23.866 1.00 83.12 90 GLU A C 1
ATOM 739 O O . GLU A 1 90 ? -8.712 -4.411 24.834 1.00 83.12 90 GLU A O 1
ATOM 744 N N . LEU A 1 91 ? -8.182 -5.396 22.891 1.00 84.06 91 LEU A N 1
ATOM 745 C CA . LEU A 1 91 ? -9.336 -6.299 22.894 1.00 84.06 91 LEU A CA 1
ATOM 746 C C . LEU A 1 91 ? -9.259 -7.316 24.042 1.00 84.06 91 LEU A C 1
ATOM 748 O O . LEU A 1 91 ? -10.265 -7.578 24.701 1.00 84.06 91 LEU A O 1
ATOM 752 N N . ILE A 1 92 ? -8.064 -7.850 24.315 1.00 89.12 92 ILE A N 1
ATOM 753 C CA . ILE A 1 92 ? -7.820 -8.736 25.459 1.00 89.12 92 ILE A CA 1
ATOM 754 C C . ILE A 1 92 ? -8.083 -7.985 26.767 1.00 89.12 92 ILE A C 1
ATOM 756 O O . ILE A 1 92 ? -8.803 -8.505 27.619 1.00 89.12 92 ILE A O 1
ATOM 760 N N . ARG A 1 93 ? -7.580 -6.751 26.915 1.00 89.56 93 ARG A N 1
ATOM 761 C CA . ARG A 1 93 ? -7.814 -5.939 28.117 1.00 89.56 93 ARG A CA 1
ATOM 762 C C . ARG A 1 93 ? -9.305 -5.707 28.359 1.00 89.56 93 ARG A C 1
ATOM 764 O O . ARG A 1 93 ? -9.798 -5.999 29.445 1.00 89.56 93 ARG A O 1
ATOM 771 N N . ARG A 1 94 ? -10.043 -5.268 27.333 1.00 89.81 94 ARG A N 1
ATOM 772 C CA . ARG A 1 94 ? -11.499 -5.057 27.428 1.00 89.81 94 ARG A CA 1
ATOM 773 C C . ARG A 1 94 ? -12.254 -6.338 27.755 1.00 89.81 94 ARG A C 1
ATOM 775 O O . ARG A 1 94 ? -13.210 -6.301 28.523 1.00 89.81 94 ARG A O 1
ATOM 782 N N . SER A 1 95 ? -11.831 -7.473 27.197 1.00 88.31 95 SER A N 1
ATOM 783 C CA . SER A 1 95 ? -12.428 -8.768 27.524 1.00 88.31 95 SER A CA 1
ATOM 784 C C . SER A 1 95 ? -12.219 -9.137 28.991 1.00 88.31 95 SER A C 1
ATOM 786 O O . SER A 1 95 ? -13.130 -9.697 29.594 1.00 88.31 95 SER A O 1
ATOM 788 N N . ILE A 1 96 ? -11.046 -8.849 29.562 1.00 91.81 96 ILE A N 1
ATOM 789 C CA . ILE A 1 96 ? -10.751 -9.113 30.976 1.00 91.81 96 ILE A CA 1
ATOM 790 C C . ILE A 1 96 ? -11.622 -8.220 31.868 1.00 91.81 96 ILE A C 1
ATOM 792 O O . ILE A 1 96 ? -12.324 -8.737 32.736 1.00 91.81 96 ILE A O 1
ATOM 796 N N . GLU A 1 97 ? -11.670 -6.913 31.601 1.00 92.75 97 GLU A N 1
ATOM 797 C CA . GLU A 1 97 ? -12.501 -5.959 32.355 1.00 92.75 97 GLU A CA 1
ATOM 798 C C . GLU A 1 97 ? -14.000 -6.306 32.290 1.00 92.75 97 GLU A C 1
ATOM 800 O O . GLU A 1 97 ? -14.705 -6.294 33.305 1.00 92.75 97 GLU A O 1
ATOM 805 N N . ALA A 1 98 ? -14.504 -6.675 31.108 1.00 88.88 98 ALA A N 1
ATOM 806 C CA . ALA A 1 98 ? -15.888 -7.112 30.929 1.00 88.88 98 ALA A CA 1
ATOM 807 C C . ALA A 1 98 ? -16.198 -8.394 31.722 1.00 88.88 98 ALA A C 1
ATOM 809 O O . ALA A 1 98 ? -17.286 -8.549 32.275 1.00 88.88 98 ALA A O 1
ATOM 810 N N . ASN A 1 99 ? -15.237 -9.314 31.815 1.00 90.69 99 ASN A N 1
ATOM 811 C CA . ASN A 1 99 ? -15.417 -10.551 32.567 1.00 90.69 99 ASN A CA 1
ATOM 812 C C . ASN A 1 99 ? -15.400 -10.298 34.086 1.00 90.69 99 ASN A C 1
ATOM 814 O O . ASN A 1 99 ? -16.214 -10.858 34.819 1.00 90.69 99 ASN A O 1
ATOM 818 N N . GLU A 1 100 ? -14.534 -9.401 34.567 1.00 92.81 100 GLU A N 1
ATOM 819 C CA . GLU A 1 100 ? -14.509 -8.994 35.976 1.00 92.81 100 GLU A CA 1
ATOM 820 C C . GLU A 1 100 ? -15.790 -8.274 36.401 1.00 92.81 100 GLU A C 1
ATOM 822 O O . GLU A 1 100 ? -16.350 -8.565 37.458 1.00 92.81 100 GLU A O 1
ATOM 827 N N . THR A 1 101 ? -16.273 -7.341 35.580 1.00 89.50 101 THR A N 1
ATOM 828 C CA . THR A 1 101 ? -17.533 -6.631 35.838 1.00 89.50 101 THR A CA 1
ATOM 829 C C . THR A 1 101 ? -18.720 -7.587 35.841 1.00 89.50 101 THR A C 1
ATOM 831 O O . THR A 1 101 ? -19.520 -7.551 36.775 1.00 89.50 101 THR A O 1
ATOM 834 N N . LEU A 1 102 ? -18.794 -8.513 34.878 1.00 90.12 102 LEU A N 1
ATOM 835 C CA . LEU A 1 102 ? -19.805 -9.571 34.870 1.00 90.12 102 LEU A CA 1
ATOM 836 C C . LEU A 1 102 ? -19.741 -10.421 36.147 1.00 90.12 102 LEU A C 1
ATOM 838 O O . LEU A 1 102 ? -20.780 -10.729 36.731 1.00 90.12 102 LEU A O 1
ATOM 842 N N . LYS A 1 103 ? -18.535 -10.791 36.596 1.00 90.94 103 LYS A N 1
ATOM 843 C CA . LYS A 1 103 ? -18.335 -11.571 37.822 1.00 90.94 103 LYS A CA 1
ATOM 844 C C . LYS A 1 103 ? -18.848 -10.819 39.051 1.00 90.94 103 LYS A C 1
ATOM 846 O O . LYS A 1 103 ? -19.635 -11.383 39.803 1.00 90.94 103 LYS A O 1
ATOM 851 N N . LYS A 1 104 ? -18.499 -9.536 39.198 1.00 87.19 104 LYS A N 1
ATOM 852 C CA . LYS A 1 104 ? -18.979 -8.673 40.292 1.00 87.19 104 LYS A CA 1
ATOM 853 C C . LYS A 1 104 ? -20.501 -8.535 40.292 1.00 87.19 104 LYS A C 1
ATOM 855 O O . LYS A 1 104 ? -21.122 -8.651 41.341 1.00 87.19 104 LYS A O 1
ATOM 860 N N . VAL A 1 105 ? -21.113 -8.329 39.122 1.00 83.00 105 VAL A N 1
ATOM 861 C CA . VAL A 1 105 ? -22.579 -8.242 38.997 1.00 83.00 105 VAL A CA 1
ATOM 862 C C . VAL A 1 105 ? -23.236 -9.573 39.343 1.00 83.00 105 VAL A C 1
ATOM 864 O O . VAL A 1 105 ? -24.243 -9.581 40.042 1.00 83.00 105 VAL A O 1
ATOM 867 N N . LYS A 1 106 ? -22.668 -10.704 38.911 1.00 83.94 106 LYS A N 1
ATOM 868 C CA . LYS A 1 106 ? -23.167 -12.035 39.282 1.00 83.94 106 LYS A CA 1
ATOM 869 C C . LYS A 1 106 ? -23.055 -12.299 40.779 1.00 83.94 106 LYS A C 1
ATOM 871 O O . LYS A 1 106 ? -24.000 -12.822 41.352 1.00 83.94 106 LYS A O 1
ATOM 876 N N . GLU A 1 107 ? -21.944 -11.936 41.410 1.00 84.94 107 GLU A N 1
ATOM 877 C CA . GLU A 1 107 ? -21.759 -12.069 42.860 1.00 84.94 107 GLU A CA 1
ATOM 878 C C . GLU A 1 107 ? -22.738 -11.172 43.626 1.00 84.94 107 GLU A C 1
ATOM 880 O O . GLU A 1 107 ? -23.430 -11.645 44.524 1.00 84.94 107 GLU A O 1
ATOM 885 N N . ALA A 1 108 ? -22.891 -9.912 43.213 1.00 77.06 108 ALA A N 1
ATOM 886 C CA . ALA A 1 108 ? -23.875 -8.999 43.786 1.00 77.06 108 ALA A CA 1
ATOM 887 C C . ALA A 1 108 ? -25.316 -9.488 43.574 1.00 77.06 108 ALA A C 1
ATOM 889 O O . ALA A 1 108 ? -26.143 -9.358 44.470 1.00 77.06 108 ALA A O 1
ATOM 890 N N . ALA A 1 109 ? -25.634 -10.071 42.418 1.00 75.00 109 ALA A N 1
ATOM 891 C CA . ALA A 1 109 ? -26.942 -10.659 42.149 1.00 75.00 109 ALA A CA 1
ATOM 892 C C . ALA A 1 109 ? -27.168 -11.959 42.933 1.00 75.00 1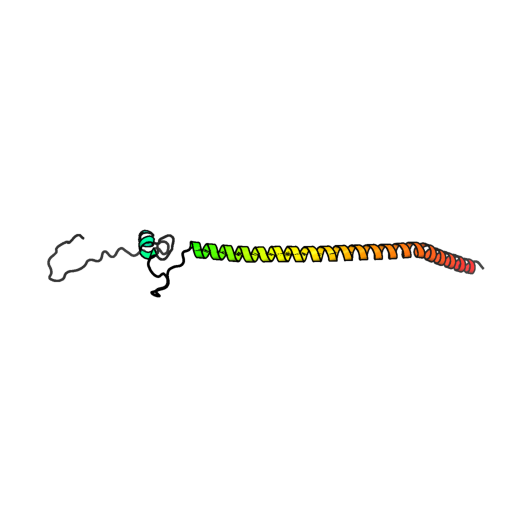09 ALA A C 1
ATOM 894 O O . ALA A 1 109 ? -28.291 -12.225 43.344 1.00 75.00 109 ALA A O 1
ATOM 895 N N . ALA A 1 110 ? -26.129 -12.761 43.175 1.00 76.31 110 ALA A N 1
ATOM 896 C CA . ALA A 1 110 ? -26.220 -13.954 44.012 1.00 76.31 110 ALA A CA 1
ATOM 897 C C . ALA A 1 110 ? -26.467 -13.588 45.485 1.00 76.31 110 ALA A C 1
ATOM 899 O O . ALA A 1 110 ? -27.299 -14.215 46.136 1.00 76.31 110 ALA A O 1
ATOM 900 N N . LEU A 1 111 ? -25.794 -12.545 45.981 1.00 71.75 111 LEU A N 1
ATOM 901 C CA . LEU A 1 111 ? -25.983 -12.016 47.333 1.00 71.75 111 LEU A CA 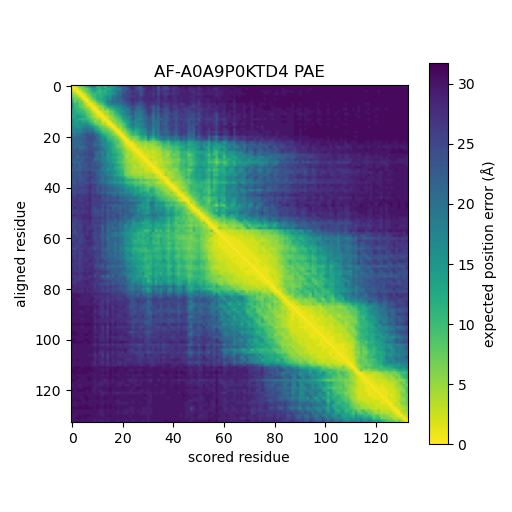1
ATOM 902 C C . LEU A 1 111 ? -27.373 -11.378 47.494 1.00 71.75 111 LEU A C 1
ATOM 904 O O . LEU A 1 111 ? -28.152 -11.789 48.350 1.00 71.75 111 LEU A O 1
ATOM 908 N N . ASN A 1 112 ? -27.726 -10.437 46.615 1.00 67.81 112 ASN A N 1
ATOM 909 C CA . ASN A 1 112 ? -28.982 -9.690 46.717 1.00 67.81 112 ASN A CA 1
ATOM 910 C C . ASN A 1 112 ? -30.201 -10.478 46.222 1.00 67.81 112 ASN A C 1
ATOM 912 O O . ASN A 1 112 ? -31.322 -10.166 46.598 1.00 67.81 112 ASN A O 1
ATOM 916 N N . GLY A 1 113 ? -30.024 -11.496 45.380 1.00 71.75 113 GLY A N 1
ATOM 917 C CA . GLY A 1 113 ? -31.131 -12.268 44.817 1.00 71.75 113 GLY A CA 1
ATOM 918 C C . GLY A 1 113 ? -31.856 -13.106 45.864 1.00 71.75 113 GLY A C 1
ATOM 919 O O . GLY A 1 113 ? -33.076 -13.224 45.792 1.00 71.75 113 GLY A O 1
ATOM 920 N N . ASN A 1 114 ? -31.129 -13.658 46.842 1.00 70.25 114 ASN A N 1
ATOM 921 C CA . ASN A 1 114 ? -31.733 -14.419 47.934 1.00 70.25 114 ASN A CA 1
ATOM 922 C C . ASN A 1 114 ? -32.299 -13.486 49.016 1.00 70.25 114 ASN A C 1
ATOM 924 O O . ASN A 1 114 ? -33.428 -13.676 49.454 1.00 70.25 114 ASN A O 1
ATOM 928 N N . GLU A 1 115 ? -31.570 -12.432 49.394 1.00 70.44 115 GLU A N 1
ATOM 929 C CA . GLU A 1 115 ? -32.057 -11.462 50.385 1.00 70.44 115 GLU A CA 1
ATOM 930 C C . GLU A 1 115 ? -33.294 -10.695 49.901 1.00 70.44 115 GLU A C 1
ATOM 932 O O . GLU A 1 115 ? -34.285 -10.625 50.629 1.00 70.44 115 GLU A O 1
ATOM 937 N N . ALA A 1 116 ? -33.301 -10.218 48.652 1.00 71.00 116 ALA A N 1
ATOM 938 C CA . ALA A 1 116 ? -34.454 -9.524 48.079 1.00 71.00 116 ALA A CA 1
ATOM 939 C C . ALA A 1 116 ? -35.669 -10.454 47.926 1.00 71.00 116 ALA A C 1
ATOM 941 O O . ALA A 1 116 ? -36.806 -10.039 48.152 1.00 71.00 116 ALA A O 1
ATOM 942 N N . GLN A 1 117 ? -35.455 -11.733 47.593 1.00 67.75 117 GLN A N 1
ATOM 943 C CA . GLN A 1 117 ? -36.536 -12.722 47.589 1.00 67.75 117 GLN A CA 1
ATOM 944 C C . GLN A 1 117 ? -37.073 -12.981 49.002 1.00 67.75 117 GLN A C 1
ATOM 946 O O . GLN A 1 117 ? -38.289 -13.064 49.179 1.00 67.75 117 GLN A O 1
ATOM 951 N N . ILE A 1 118 ? -36.203 -13.058 50.014 1.00 73.38 118 ILE A N 1
ATOM 952 C CA . ILE A 1 118 ? -36.600 -13.243 51.416 1.00 73.38 118 ILE A CA 1
ATOM 953 C C . ILE A 1 118 ? -37.378 -12.029 51.941 1.00 73.38 118 ILE A C 1
ATOM 955 O O . ILE A 1 118 ? -38.376 -12.215 52.639 1.00 73.38 118 ILE A O 1
ATOM 959 N N . GLU A 1 119 ? -36.986 -10.800 51.604 1.00 78.88 119 GLU A N 1
ATOM 960 C CA . GLU A 1 119 ? -37.753 -9.599 51.963 1.00 78.88 119 GLU A CA 1
ATOM 961 C C . GLU A 1 119 ? -39.140 -9.581 51.318 1.00 78.88 119 GLU A C 1
ATOM 963 O O . GLU A 1 119 ? -40.136 -9.337 52.004 1.00 78.88 119 GLU A O 1
ATOM 968 N N . LEU A 1 120 ? -39.232 -9.912 50.028 1.00 78.50 120 LEU A N 1
ATOM 969 C CA . LEU A 1 120 ? -40.516 -10.017 49.333 1.00 78.50 120 LEU A CA 1
ATOM 970 C C . LEU A 1 120 ? -41.413 -11.100 49.950 1.00 78.50 120 LEU A C 1
ATOM 972 O O . LEU A 1 120 ? -42.616 -10.887 50.117 1.00 78.50 120 LEU A O 1
ATOM 976 N N . LEU A 1 121 ? -40.83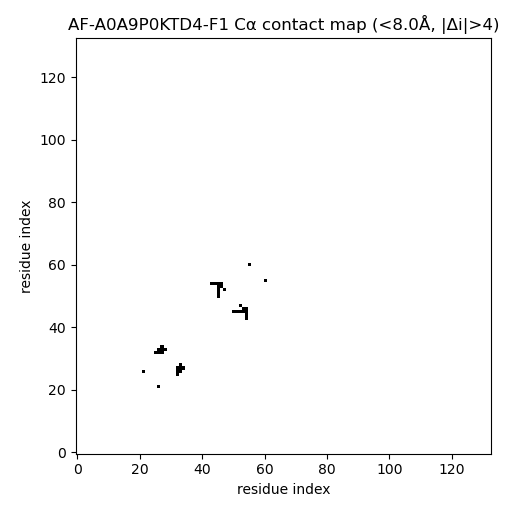9 -12.241 50.339 1.00 79.94 121 LEU A N 1
ATOM 977 C CA . LEU A 1 121 ? -41.547 -13.301 51.060 1.00 79.94 121 LEU A CA 1
ATOM 978 C C . LEU A 1 121 ? -42.053 -12.813 52.424 1.00 79.94 121 LEU A C 1
ATOM 980 O O . LEU A 1 121 ? -43.226 -13.016 52.735 1.00 79.94 121 LEU A O 1
ATOM 984 N N . LYS A 1 122 ? -41.222 -12.118 53.210 1.00 82.88 122 LYS A N 1
ATOM 985 C CA . LYS A 1 122 ? -41.614 -11.546 54.512 1.00 82.88 122 LYS A CA 1
ATOM 986 C C . LYS A 1 122 ? -42.761 -10.547 54.378 1.00 82.88 122 LYS A C 1
ATOM 988 O O . LYS A 1 122 ? -43.734 -10.640 55.124 1.00 82.88 122 LYS A O 1
ATOM 993 N N . LEU A 1 123 ? -42.685 -9.640 53.404 1.00 85.00 123 LEU A N 1
ATOM 994 C CA . LEU A 1 123 ? -43.756 -8.683 53.112 1.00 85.00 123 LEU A CA 1
ATOM 995 C C . LEU A 1 123 ? -45.057 -9.390 52.723 1.00 85.00 123 LEU A C 1
ATOM 997 O O . LEU A 1 123 ? -46.126 -8.997 53.185 1.00 85.00 123 LEU A O 1
ATOM 1001 N N . LYS A 1 124 ? -44.974 -10.460 51.922 1.00 82.94 124 LYS A N 1
ATOM 1002 C CA . LYS A 1 124 ? -46.137 -11.257 51.511 1.00 82.94 124 LYS A CA 1
ATOM 1003 C C . LYS A 1 124 ? -46.783 -12.014 52.677 1.00 82.94 124 LYS A C 1
ATOM 1005 O O . LYS A 1 124 ? -48.002 -12.152 52.702 1.00 82.94 124 LYS A O 1
ATOM 1010 N N . PHE A 1 125 ? -46.000 -12.500 53.639 1.00 85.38 125 PHE A N 1
ATOM 1011 C CA . PHE A 1 125 ? -46.542 -13.129 54.848 1.00 85.38 125 PHE A CA 1
ATOM 1012 C C . PHE A 1 125 ? -47.174 -12.105 55.799 1.00 85.38 125 PHE A C 1
ATOM 1014 O O . PHE A 1 125 ? -48.260 -12.359 56.309 1.00 85.38 125 PHE A O 1
ATOM 1021 N N . ALA A 1 126 ? -46.550 -10.938 55.983 1.00 84.38 126 ALA A N 1
ATOM 1022 C CA . ALA A 1 126 ? -47.082 -9.870 56.833 1.00 84.38 126 ALA A CA 1
ATOM 1023 C C . ALA A 1 126 ? -48.360 -9.225 56.268 1.00 84.38 126 ALA A C 1
ATOM 1025 O O . ALA A 1 126 ? -49.240 -8.817 57.023 1.00 84.38 126 ALA A O 1
ATOM 1026 N N . SER A 1 127 ? -48.480 -9.118 54.940 1.00 80.50 127 SER A N 1
ATOM 1027 C CA . SER A 1 127 ? -49.718 -8.659 54.305 1.00 80.50 127 SER A CA 1
ATOM 1028 C C . SER A 1 127 ? -50.817 -9.712 54.370 1.00 8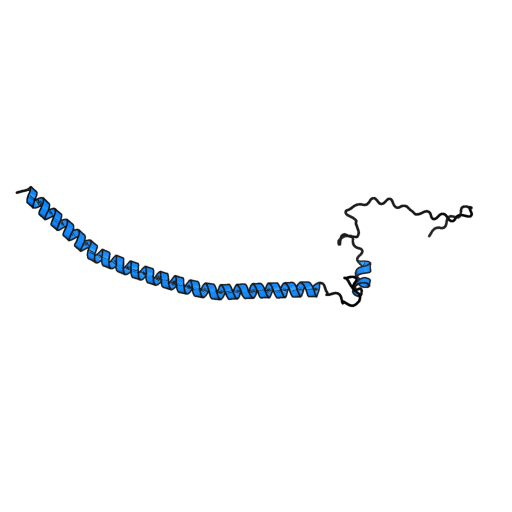0.50 127 SER A C 1
ATOM 1030 O O . SER A 1 127 ? -51.969 -9.356 54.584 1.00 80.50 127 SER A O 1
ATOM 1032 N N . ARG A 1 128 ? -50.470 -10.999 54.242 1.00 76.81 128 ARG A N 1
ATOM 1033 C CA . ARG A 1 128 ? -51.432 -12.098 54.359 1.00 76.81 128 ARG A CA 1
ATOM 1034 C C . ARG A 1 128 ? -51.974 -12.261 55.779 1.00 76.81 128 ARG A C 1
ATOM 1036 O O . ARG A 1 128 ? -53.175 -12.413 55.920 1.00 76.81 128 ARG A O 1
ATOM 1043 N N . SER A 1 129 ? -51.139 -12.151 56.814 1.00 74.56 129 SER A N 1
ATOM 1044 C CA . SER A 1 129 ? -51.614 -12.255 58.203 1.00 74.56 129 SER A CA 1
ATOM 1045 C C . SER A 1 129 ? -52.586 -11.136 58.586 1.00 74.56 129 SER A C 1
ATOM 1047 O O . SER A 1 129 ? -53.485 -11.364 59.374 1.00 74.56 129 SER A O 1
ATOM 1049 N N . LYS A 1 130 ? -52.440 -9.937 58.006 1.00 67.25 130 LYS A N 1
ATOM 1050 C CA . LYS A 1 130 ? -53.355 -8.804 58.229 1.00 67.25 130 LYS A CA 1
ATOM 1051 C C . LYS A 1 130 ? -54.722 -8.940 57.552 1.00 67.25 130 LYS A C 1
ATOM 1053 O O . LYS A 1 130 ? -55.574 -8.094 57.782 1.00 67.25 130 LYS A O 1
ATOM 1058 N N . ILE A 1 131 ? -54.890 -9.905 56.650 1.00 65.56 131 ILE A N 1
ATOM 1059 C CA . ILE A 1 131 ? -56.155 -10.143 55.938 1.00 65.56 131 ILE A CA 1
ATOM 1060 C C . ILE A 1 131 ? -57.013 -11.179 56.685 1.00 65.56 131 ILE A C 1
ATOM 1062 O O . ILE A 1 131 ? -58.221 -11.225 56.471 1.00 65.56 131 ILE A O 1
ATOM 1066 N N . ASP A 1 132 ? -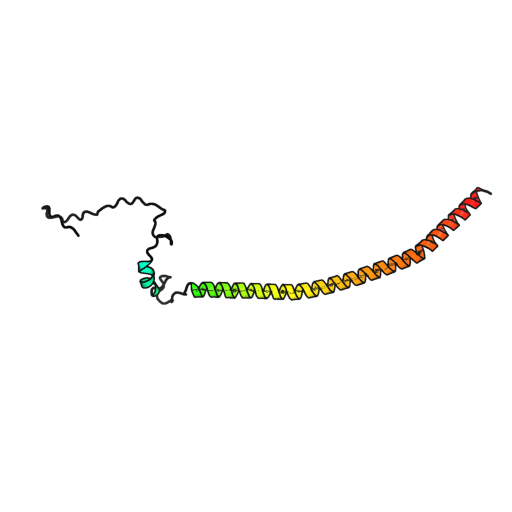56.393 -11.979 57.557 1.00 57.81 132 ASP A N 1
ATOM 1067 C CA . ASP A 1 132 ? -57.029 -13.085 58.278 1.00 57.81 132 ASP A CA 1
ATOM 1068 C C . ASP A 1 132 ? -57.405 -12.726 59.745 1.00 57.81 132 ASP A C 1
ATOM 1070 O O . ASP A 1 132 ? -57.936 -13.587 60.448 1.00 57.81 132 ASP A O 1
ATOM 1074 N N . ASP A 1 133 ? -57.167 -11.475 60.179 1.00 49.66 133 ASP A N 1
ATOM 1075 C CA . ASP A 1 133 ? -57.640 -10.847 61.438 1.00 49.66 133 ASP A CA 1
ATOM 1076 C C . ASP A 1 133 ? -58.775 -9.842 61.151 1.00 49.66 133 ASP A C 1
ATOM 1078 O O . ASP A 1 133 ? -59.752 -9.792 61.938 1.00 49.66 133 ASP A O 1
#